Protein AF-A0AA88J6F3-F1 (afdb_monomer_lite)

Secondary structure (DSSP, 8-state):
---EEEEPPPS--TT-----GGGGTT-SS---S--EEEEEETTEEEEEEE--TT-SSEEEEHHHHHHTT--GGG-EE--PEEE-TTS-EEEEEEEE---EEE----

Foldseek 3Di:
DAAKEWEDDDDPDPDDDDDDPVVCPPPPDDPPDFDAAWKQKQNDTDGGDGDDPPDPTDMDGPVVCVVVVHDPVQFDADQDWDADPVRDIDGHRGYHYIDIDHPPDD

Sequence (106 aa):
MQPIVTILPNDPIEHSTTFHSSEATNLSRPHDDALVLTLNVSNYEVGRILVDNGSSADVLFLSTLREMELSESDIERSTTILSGFNGESTAAIGKIKLPMKKSDQL

pLDDT: mean 77.74, std 13.57, range [38.47, 94.31]

Organism: Ficus carica (NCBI:txid3494)

Radius of gyration: 15.52 Å; chains: 1; bounding box: 38×41×33 Å

Structure (mmCIF, N/CA/C/O backbone):
data_AF-A0AA88J6F3-F1
#
_entry.id   AF-A0AA88J6F3-F1
#
loop_
_atom_site.group_PDB
_atom_site.id
_atom_site.type_symbol
_atom_site.label_atom_id
_atom_site.label_alt_id
_atom_site.label_comp_id
_atom_site.label_asym_id
_atom_site.label_entity_id
_atom_site.label_seq_id
_atom_site.pdbx_PDB_ins_code
_atom_site.Cartn_x
_atom_site.Cartn_y
_atom_site.Cartn_z
_atom_site.occupancy
_atom_site.B_iso_or_equiv
_atom_site.auth_seq_id
_atom_site.auth_comp_id
_atom_site.auth_asym_id
_atom_site.auth_atom_id
_atom_site.pdbx_PDB_model_num
ATOM 1 N N . MET A 1 1 ? -7.670 10.338 -9.957 1.00 51.78 1 MET A N 1
ATOM 2 C CA . MET A 1 1 ? -7.280 9.135 -9.192 1.00 51.78 1 MET A CA 1
ATOM 3 C C . MET A 1 1 ? -8.335 8.845 -8.142 1.00 51.78 1 MET A C 1
ATOM 5 O O . MET A 1 1 ? -8.864 9.784 -7.56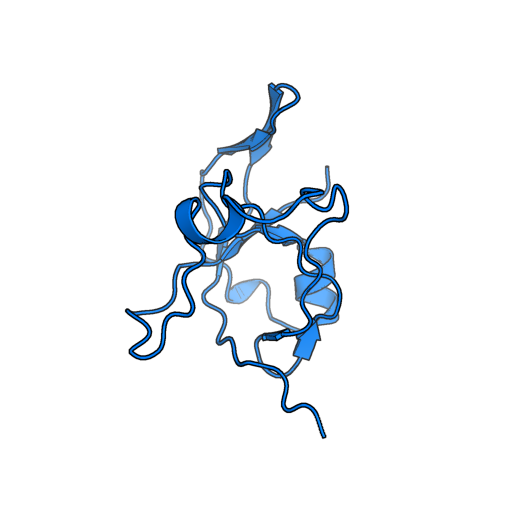1 1.00 51.78 1 MET A O 1
ATOM 9 N N . GLN A 1 2 ? -8.671 7.570 -7.955 1.00 57.41 2 GLN A N 1
ATOM 10 C CA . GLN A 1 2 ? -9.517 7.107 -6.851 1.00 57.41 2 GLN A CA 1
ATOM 11 C C . GLN A 1 2 ? -8.705 7.106 -5.546 1.00 57.41 2 GLN A C 1
ATOM 13 O O . GLN A 1 2 ? -7.477 7.061 -5.614 1.00 57.41 2 GLN A O 1
ATOM 18 N N . PRO A 1 3 ? -9.348 7.184 -4.373 1.00 61.84 3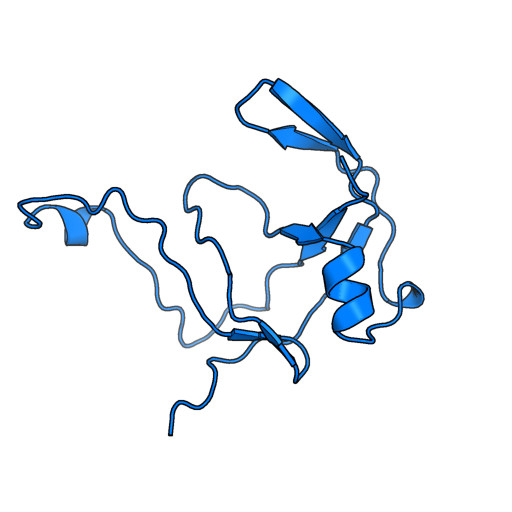 PRO A N 1
ATOM 19 C CA . PRO A 1 3 ? -8.621 7.298 -3.118 1.00 61.84 3 PRO A CA 1
ATOM 20 C C . PRO A 1 3 ? -7.922 5.962 -2.758 1.00 61.84 3 PRO A C 1
ATOM 22 O O . PRO A 1 3 ? -8.443 4.876 -3.030 1.00 61.84 3 PRO A O 1
ATOM 25 N N . ILE A 1 4 ? -6.701 6.057 -2.217 1.00 79.06 4 ILE A N 1
ATOM 26 C CA . ILE A 1 4 ? -5.727 4.954 -2.083 1.00 79.06 4 ILE A CA 1
ATOM 27 C C . ILE A 1 4 ? -5.499 4.579 -0.614 1.00 79.06 4 ILE A C 1
ATOM 29 O O . ILE A 1 4 ? -5.417 5.461 0.238 1.00 79.06 4 ILE A O 1
ATOM 33 N N . VAL A 1 5 ? -5.329 3.289 -0.320 1.00 77.88 5 VAL A N 1
ATOM 34 C CA . VAL A 1 5 ? -4.909 2.777 0.990 1.00 77.88 5 VAL A CA 1
ATOM 35 C C . VAL A 1 5 ? -3.501 2.190 0.881 1.00 77.88 5 VAL A C 1
ATOM 37 O O . VAL A 1 5 ? -3.173 1.520 -0.095 1.00 77.88 5 VAL A O 1
ATOM 40 N N . THR A 1 6 ? -2.662 2.448 1.880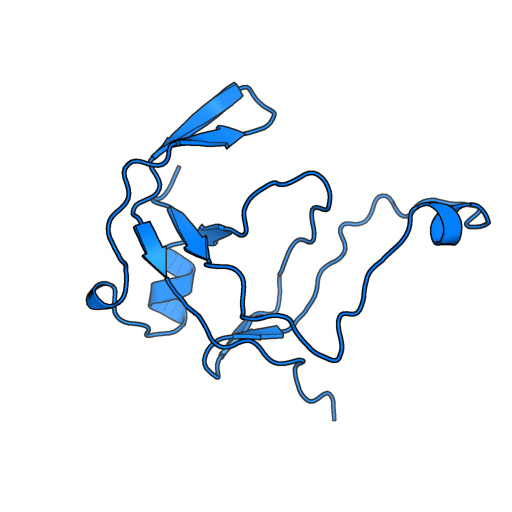 1.00 77.81 6 THR A N 1
ATOM 41 C CA . THR A 1 6 ? -1.332 1.827 1.991 1.00 77.81 6 THR A CA 1
ATOM 42 C C . THR A 1 6 ? -1.380 0.623 2.923 1.00 77.81 6 THR A C 1
ATOM 44 O O . THR A 1 6 ? -2.077 0.652 3.939 1.00 77.81 6 THR A O 1
ATOM 47 N N . ILE A 1 7 ? -0.658 -0.442 2.586 1.00 76.25 7 ILE A N 1
ATOM 48 C CA . ILE A 1 7 ? -0.576 -1.634 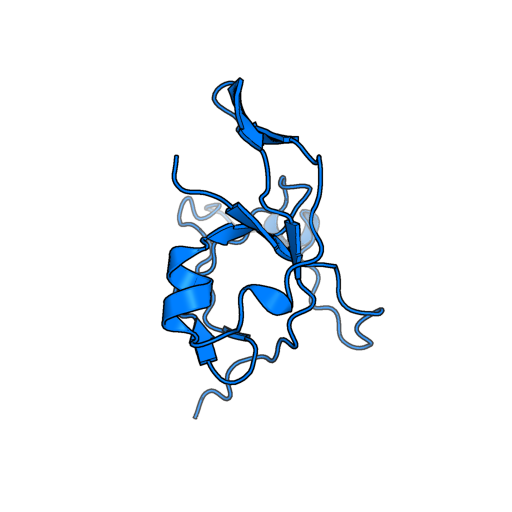3.435 1.00 76.25 7 ILE A CA 1
ATOM 49 C C . ILE A 1 7 ? 0.645 -1.490 4.346 1.00 76.25 7 ILE A C 1
ATOM 51 O O . ILE A 1 7 ? 1.722 -1.087 3.908 1.00 76.25 7 ILE A O 1
ATOM 55 N N . LEU A 1 8 ? 0.473 -1.765 5.638 1.00 69.38 8 LEU A N 1
ATOM 56 C CA . LEU A 1 8 ? 1.601 -1.807 6.567 1.00 69.38 8 LEU A CA 1
ATOM 57 C C . LEU A 1 8 ? 2.438 -3.072 6.330 1.00 69.38 8 LEU A C 1
ATOM 59 O O . LEU A 1 8 ? 1.850 -4.144 6.168 1.00 69.38 8 LEU A O 1
ATOM 63 N N . PRO A 1 9 ? 3.783 -2.984 6.372 1.00 58.62 9 PRO A N 1
ATOM 64 C CA . PRO A 1 9 ? 4.623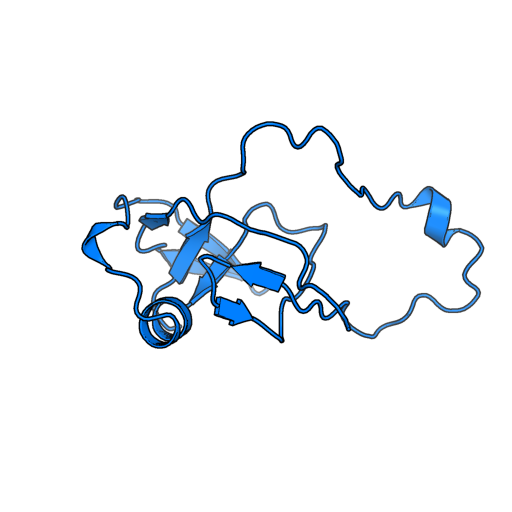 -4.169 6.283 1.00 58.62 9 PRO A CA 1
ATOM 65 C C . PRO A 1 9 ? 4.253 -5.148 7.401 1.00 58.62 9 PRO A C 1
ATOM 67 O O . PRO A 1 9 ? 4.045 -4.753 8.553 1.00 58.62 9 PRO A O 1
ATOM 70 N N . ASN A 1 10 ? 4.155 -6.430 7.052 1.00 54.78 10 ASN A N 1
ATOM 71 C CA . ASN A 1 10 ? 4.010 -7.485 8.047 1.00 54.78 10 ASN A CA 1
ATOM 72 C C . ASN A 1 10 ? 5.279 -7.569 8.913 1.00 54.78 10 ASN A C 1
ATOM 74 O O . ASN A 1 10 ? 6.373 -7.210 8.474 1.00 54.78 10 ASN A O 1
ATOM 78 N N . ASP A 1 11 ? 5.117 -8.055 10.147 1.00 51.41 11 ASP A N 1
ATOM 79 C CA . ASP A 1 11 ? 6.221 -8.441 11.035 1.00 51.41 11 ASP A CA 1
ATOM 80 C C . ASP A 1 11 ? 7.217 -9.358 10.281 1.00 51.41 11 ASP A C 1
ATOM 82 O O . ASP A 1 11 ? 6.792 -10.041 9.342 1.00 51.41 11 ASP A O 1
ATOM 86 N N . PRO A 1 12 ? 8.527 -9.374 10.621 1.00 50.09 12 PRO A N 1
ATOM 87 C CA . PRO A 1 12 ? 9.548 -10.057 9.825 1.00 50.09 12 PRO A CA 1
ATOM 88 C C . PRO A 1 12 ? 9.140 -11.500 9.519 1.00 50.09 12 PRO A C 1
ATOM 90 O O . PRO A 1 12 ? 8.995 -12.338 10.408 1.00 50.09 12 PRO A O 1
ATOM 93 N N . ILE A 1 13 ? 8.910 -11.767 8.234 1.00 54.47 13 ILE A N 1
ATOM 94 C CA . ILE A 1 13 ? 8.449 -13.061 7.749 1.00 54.47 13 ILE A CA 1
ATOM 95 C C . ILE A 1 13 ? 9.653 -14.006 7.790 1.00 54.47 13 ILE A C 1
ATOM 97 O O . ILE A 1 13 ? 10.581 -13.856 6.999 1.00 54.47 13 ILE A O 1
ATOM 101 N N . GLU A 1 14 ? 9.622 -15.010 8.672 1.00 49.69 14 GLU A N 1
ATOM 102 C CA . GLU A 1 14 ? 10.657 -16.060 8.823 1.00 49.69 14 GLU A CA 1
ATOM 103 C C . GLU A 1 14 ? 10.945 -16.844 7.517 1.00 49.69 14 GLU A C 1
ATOM 105 O O . GLU A 1 14 ? 11.900 -17.608 7.440 1.00 49.69 14 GLU A O 1
ATOM 110 N N . HIS A 1 15 ? 10.140 -16.640 6.469 1.00 54.06 15 HIS A N 1
ATOM 111 C CA . HIS A 1 15 ? 10.285 -17.226 5.134 1.00 54.06 15 HIS A CA 1
ATOM 112 C C . HIS A 1 15 ? 10.080 -16.168 4.031 1.00 54.06 15 HIS A C 1
ATOM 114 O O . HIS A 1 15 ? 9.214 -16.304 3.163 1.00 54.06 15 HIS A O 1
ATOM 120 N N . SER A 1 16 ? 10.853 -15.079 4.079 1.00 51.75 16 SER A N 1
ATOM 121 C CA . SER A 1 16 ? 10.884 -14.071 3.011 1.00 51.75 16 SER A CA 1
ATOM 122 C C . SER A 1 16 ? 11.450 -14.670 1.721 1.00 51.75 16 SER A C 1
ATOM 124 O O . SER A 1 16 ? 12.585 -15.140 1.688 1.00 51.75 16 SER A O 1
ATOM 126 N N . THR A 1 17 ? 10.664 -14.653 0.642 1.00 57.06 17 THR A N 1
ATOM 127 C CA . THR A 1 17 ? 11.175 -14.898 -0.715 1.00 57.06 17 THR A CA 1
ATOM 128 C C . THR A 1 17 ? 11.629 -13.555 -1.277 1.00 57.06 17 THR A C 1
ATOM 130 O O . THR A 1 17 ? 10.793 -12.721 -1.614 1.00 57.06 17 THR A O 1
ATOM 133 N N . THR A 1 18 ? 12.941 -13.334 -1.331 1.00 63.81 18 THR A N 1
ATOM 134 C CA . THR A 1 18 ? 13.545 -12.091 -1.827 1.00 63.81 18 THR A CA 1
ATOM 135 C C . THR A 1 18 ? 14.158 -12.343 -3.199 1.00 63.81 18 THR A C 1
ATOM 137 O O . THR A 1 18 ? 14.868 -13.328 -3.369 1.00 63.81 18 THR A O 1
ATOM 140 N N . PHE A 1 19 ? 13.901 -11.458 -4.162 1.00 66.25 19 PHE A N 1
ATOM 141 C CA . PHE A 1 19 ? 14.500 -11.521 -5.496 1.00 66.25 19 PHE A CA 1
ATOM 142 C C . PHE A 1 19 ? 15.717 -10.597 -5.559 1.00 66.25 19 PHE A C 1
ATOM 144 O O . PHE A 1 19 ? 15.605 -9.403 -5.272 1.00 66.25 19 PHE A O 1
ATOM 151 N N . HIS A 1 20 ? 16.876 -11.125 -5.946 1.00 69.44 20 HIS A N 1
ATOM 152 C CA . HIS A 1 20 ? 18.102 -10.343 -6.089 1.00 69.44 20 HIS A CA 1
ATOM 153 C C . HIS A 1 20 ? 18.409 -10.047 -7.557 1.00 69.44 20 HIS A C 1
ATOM 155 O O . HIS A 1 20 ? 18.285 -10.903 -8.430 1.00 69.44 20 HIS A O 1
ATOM 161 N N . SER A 1 21 ? 18.914 -8.843 -7.843 1.00 67.69 21 SER A N 1
ATOM 162 C CA . SER A 1 21 ? 19.342 -8.469 -9.201 1.00 67.69 21 SER A CA 1
ATOM 163 C C . SER A 1 21 ? 20.430 -9.395 -9.758 1.00 67.69 21 SER A C 1
ATOM 165 O O . SER A 1 21 ? 20.489 -9.623 -10.965 1.00 67.69 21 SER A O 1
ATOM 167 N N . SER A 1 22 ? 21.254 -9.988 -8.887 1.00 71.69 22 SER A N 1
ATOM 168 C CA . SER A 1 22 ? 22.257 -10.991 -9.254 1.00 71.69 22 SER A CA 1
ATOM 169 C C . SER A 1 22 ? 21.651 -12.251 -9.880 1.00 71.69 22 SER A C 1
ATOM 171 O O . SER A 1 22 ? 22.300 -12.872 -10.716 1.00 71.69 22 SER A O 1
ATOM 173 N N . GLU A 1 23 ? 20.415 -12.616 -9.533 1.00 69.31 23 GLU A N 1
ATOM 174 C CA . GLU A 1 23 ? 19.723 -13.797 -10.071 1.00 69.31 23 GLU A CA 1
ATOM 175 C C . GLU A 1 23 ? 19.221 -13.571 -11.506 1.00 69.31 23 GLU A C 1
ATOM 177 O O . GLU A 1 23 ? 19.048 -14.524 -12.262 1.00 69.31 23 GLU A O 1
ATOM 182 N N . ALA A 1 24 ? 19.068 -12.309 -11.925 1.00 66.25 24 ALA A N 1
ATOM 183 C CA . ALA A 1 24 ? 18.651 -11.940 -13.277 1.00 66.25 24 ALA A CA 1
ATOM 184 C C . ALA A 1 24 ? 19.814 -11.851 -14.285 1.00 66.25 24 ALA A C 1
ATOM 186 O O . ALA A 1 24 ? 19.582 -11.729 -15.486 1.00 66.25 24 ALA A O 1
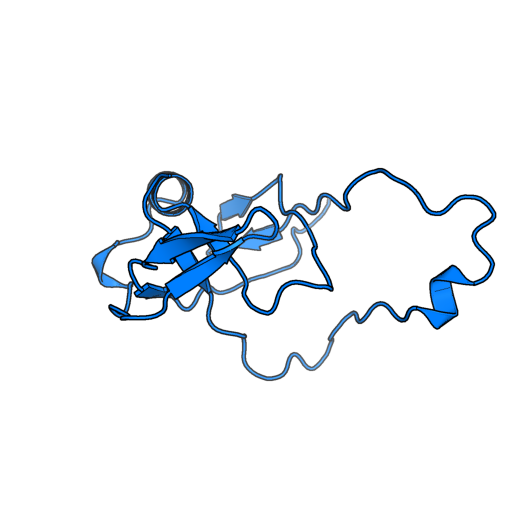ATOM 187 N N . THR A 1 25 ? 21.069 -11.935 -13.826 1.00 64.56 25 THR A N 1
ATOM 188 C CA . THR A 1 25 ? 22.273 -11.687 -14.649 1.00 64.56 25 THR A CA 1
ATOM 189 C C . THR A 1 25 ? 22.462 -12.654 -15.823 1.00 64.56 25 THR A C 1
ATOM 191 O O . THR A 1 25 ? 23.128 -12.299 -16.792 1.00 64.56 25 THR A O 1
ATOM 194 N N . ASN A 1 26 ? 21.854 -13.845 -15.771 1.00 63.28 26 ASN A N 1
ATOM 195 C CA . ASN A 1 26 ? 21.938 -14.865 -16.824 1.00 63.28 26 ASN A CA 1
ATOM 196 C C . ASN A 1 26 ? 20.650 -15.002 -17.661 1.00 63.28 26 ASN A C 1
ATOM 198 O O . ASN A 1 26 ? 20.562 -15.889 -18.514 1.00 63.28 26 ASN A O 1
ATOM 202 N N . LEU A 1 27 ? 19.638 -14.155 -17.439 1.00 65.88 27 LEU A N 1
ATOM 203 C CA . LEU A 1 27 ? 18.406 -14.171 -18.228 1.00 65.88 27 LEU A CA 1
ATOM 204 C C . LEU A 1 27 ? 18.626 -13.395 -19.535 1.00 65.88 27 LEU A C 1
ATOM 206 O O . LEU A 1 27 ? 18.663 -12.170 -19.558 1.00 65.88 27 LEU A O 1
ATOM 210 N N . SER A 1 28 ? 18.754 -14.125 -20.650 1.00 62.09 28 SER A N 1
ATOM 211 C CA . SER A 1 28 ? 18.985 -13.585 -22.007 1.00 62.09 28 SER A CA 1
ATOM 212 C C . SER A 1 28 ? 17.872 -12.652 -22.521 1.00 62.09 28 SER A C 1
ATOM 214 O O . SER A 1 28 ? 18.033 -12.031 -23.574 1.00 62.09 28 SER A O 1
ATOM 216 N N . ARG A 1 29 ? 16.744 -12.576 -21.813 1.00 62.72 29 ARG A N 1
ATOM 217 C CA . ARG A 1 29 ? 15.660 -11.615 -22.013 1.00 62.72 29 ARG A CA 1
ATOM 218 C C . ARG A 1 29 ? 15.127 -11.247 -20.628 1.00 62.72 29 ARG A C 1
ATOM 220 O O . ARG A 1 29 ? 14.509 -12.115 -20.012 1.00 62.72 29 ARG A O 1
ATOM 227 N N . PRO A 1 30 ? 15.362 -10.034 -20.105 1.00 62.91 30 PRO A N 1
ATOM 228 C CA . PRO A 1 30 ? 14.565 -9.576 -18.980 1.00 62.91 30 PRO A CA 1
ATOM 229 C C . PRO A 1 30 ? 13.129 -9.517 -19.504 1.00 62.91 30 PRO A C 1
ATOM 231 O O . PRO A 1 30 ? 12.873 -8.932 -20.553 1.00 62.91 30 PRO A O 1
ATOM 234 N N . HIS A 1 31 ? 12.219 -10.251 -18.883 1.00 58.12 31 HIS A N 1
ATOM 235 C CA . HIS A 1 31 ? 10.819 -10.193 -19.272 1.00 58.12 31 HIS A CA 1
ATOM 236 C C . HIS A 1 31 ? 10.337 -8.744 -19.072 1.00 58.12 31 HIS A C 1
ATOM 238 O O . HIS A 1 31 ? 10.451 -8.225 -17.966 1.00 58.12 31 HIS A O 1
ATOM 244 N N . ASP A 1 32 ? 9.832 -8.095 -20.127 1.00 57.09 32 ASP A N 1
ATOM 245 C CA . ASP A 1 32 ? 9.141 -6.792 -20.027 1.00 57.09 32 ASP A CA 1
ATOM 246 C C . ASP A 1 32 ? 7.722 -6.952 -19.443 1.00 57.09 32 ASP A C 1
ATOM 248 O O . ASP A 1 32 ? 7.005 -5.977 -19.215 1.00 57.09 32 ASP A O 1
ATOM 252 N N . ASP A 1 33 ? 7.303 -8.197 -19.208 1.00 65.44 33 ASP A N 1
ATOM 253 C CA . ASP A 1 33 ? 6.021 -8.526 -18.611 1.00 65.44 33 ASP A CA 1
ATOM 254 C C . ASP A 1 33 ? 6.073 -8.293 -17.096 1.00 65.44 33 ASP A C 1
ATOM 256 O O . ASP A 1 33 ? 6.936 -8.819 -16.388 1.00 65.44 33 ASP A O 1
ATOM 260 N N . ALA A 1 34 ? 5.115 -7.519 -16.586 1.00 67.44 34 ALA A N 1
ATOM 261 C CA . ALA A 1 34 ? 4.930 -7.326 -15.156 1.00 67.44 34 ALA A CA 1
ATOM 262 C C . ALA A 1 34 ? 4.732 -8.674 -14.443 1.00 67.44 34 ALA A C 1
ATOM 264 O O . ALA A 1 34 ? 3.930 -9.505 -14.875 1.00 67.44 34 ALA A O 1
ATOM 265 N N . LEU A 1 35 ? 5.409 -8.869 -13.308 1.00 73.44 35 LEU A N 1
ATOM 266 C CA . LEU A 1 35 ? 5.130 -10.006 -12.440 1.00 73.44 35 LEU A CA 1
ATOM 267 C C . LEU A 1 35 ? 3.744 -9.805 -11.817 1.00 73.44 35 LEU A C 1
ATOM 269 O O . LEU A 1 35 ? 3.557 -8.917 -10.984 1.00 73.44 35 LEU A O 1
ATOM 273 N N . VAL A 1 36 ? 2.784 -10.626 -12.245 1.00 68.62 36 VAL A N 1
ATOM 274 C CA . VAL A 1 36 ? 1.421 -10.651 -11.710 1.00 68.62 36 VAL A CA 1
ATOM 275 C C . VAL A 1 36 ? 1.284 -11.851 -10.784 1.00 68.62 36 VAL A C 1
ATOM 277 O O . VAL A 1 36 ? 1.344 -12.996 -11.232 1.00 68.62 36 VAL A O 1
ATOM 280 N N . LEU A 1 37 ? 1.108 -11.595 -9.488 1.00 80.44 37 LEU A N 1
ATOM 281 C CA . LEU A 1 37 ? 0.886 -12.639 -8.486 1.00 80.44 37 LEU A CA 1
ATOM 282 C C . LEU A 1 37 ? -0.588 -12.715 -8.085 1.00 80.44 37 LEU A C 1
ATOM 284 O O . LEU A 1 37 ? -1.293 -11.705 -8.060 1.00 80.44 37 LEU A O 1
ATOM 288 N N . THR A 1 38 ? -1.017 -13.926 -7.726 1.00 80.81 38 THR A N 1
ATOM 289 C CA . THR A 1 38 ? -2.260 -14.172 -6.988 1.00 80.81 38 THR A CA 1
ATOM 290 C C . THR A 1 38 ? -1.903 -14.428 -5.526 1.00 80.81 38 THR A C 1
ATOM 292 O O . THR A 1 38 ? -1.097 -15.316 -5.244 1.00 80.81 38 THR A O 1
ATOM 295 N N . LEU A 1 39 ? -2.465 -13.648 -4.602 1.00 82.94 39 LEU A N 1
ATOM 296 C CA . LEU A 1 39 ? -2.278 -13.843 -3.160 1.00 82.94 39 LEU A CA 1
ATOM 297 C C . LEU A 1 39 ? -3.621 -13.904 -2.446 1.00 82.94 39 LEU A C 1
ATOM 299 O O . LEU A 1 39 ? -4.584 -13.256 -2.854 1.00 82.94 39 LEU A O 1
ATOM 303 N N . ASN A 1 40 ? -3.650 -14.628 -1.332 1.00 83.81 40 ASN A N 1
ATOM 304 C CA . ASN A 1 40 ? -4.761 -14.571 -0.405 1.00 83.81 40 ASN A CA 1
ATOM 305 C C . ASN A 1 40 ? -4.516 -13.422 0.585 1.00 83.81 40 ASN A C 1
ATOM 307 O O . ASN A 1 40 ? -3.598 -13.481 1.407 1.00 83.81 40 ASN A O 1
ATOM 311 N N . VAL A 1 41 ? -5.317 -12.365 0.487 1.00 84.69 41 VAL A N 1
ATOM 312 C CA . VAL A 1 41 ? -5.258 -11.182 1.347 1.00 84.69 41 VAL A CA 1
ATOM 313 C C . VAL A 1 41 ? -6.539 -11.135 2.170 1.00 84.69 41 VAL A C 1
ATOM 315 O O . VAL A 1 41 ? -7.630 -11.015 1.626 1.00 84.69 41 VAL A O 1
ATOM 318 N N . SER A 1 42 ? -6.435 -11.247 3.493 1.00 84.31 42 SER A N 1
ATOM 319 C CA . SER A 1 42 ? -7.597 -11.267 4.395 1.00 84.31 42 SER A CA 1
ATOM 320 C C . SER A 1 42 ? -8.677 -12.299 4.030 1.00 84.31 42 SER A C 1
ATOM 322 O O . SER A 1 42 ? -9.865 -12.044 4.194 1.00 84.31 42 SER A O 1
ATOM 324 N N . ASN A 1 43 ? -8.260 -13.484 3.570 1.00 84.94 43 ASN A N 1
ATOM 325 C CA . ASN A 1 43 ? -9.115 -14.575 3.078 1.00 84.94 43 ASN A CA 1
ATOM 326 C C . ASN A 1 43 ? -9.723 -14.359 1.680 1.00 84.94 43 ASN A C 1
ATOM 328 O O . ASN A 1 43 ? -10.467 -15.223 1.222 1.00 84.94 43 ASN A O 1
ATOM 332 N N . TYR A 1 44 ? -9.356 -13.286 0.974 1.00 88.00 44 TYR A N 1
ATOM 333 C CA . TYR A 1 44 ? -9.774 -13.022 -0.404 1.00 88.00 44 TYR A CA 1
ATOM 334 C C . TYR A 1 44 ? -8.651 -13.312 -1.388 1.00 88.00 44 TYR A C 1
ATOM 336 O O . TYR A 1 44 ? -7.509 -12.907 -1.179 1.00 88.00 44 TYR A O 1
ATOM 344 N N . GLU A 1 45 ? -8.979 -13.980 -2.488 1.00 87.38 45 GLU A N 1
ATOM 345 C CA . GLU A 1 45 ? -8.038 -14.181 -3.582 1.00 87.38 45 GLU A CA 1
ATOM 346 C C . GLU A 1 45 ? -7.928 -12.908 -4.432 1.00 87.38 45 GLU A C 1
ATOM 348 O O . GLU A 1 45 ? -8.877 -12.489 -5.093 1.00 87.38 45 GLU A O 1
ATOM 353 N N . VAL A 1 46 ? -6.749 -12.292 -4.423 1.00 84.19 46 VAL A N 1
ATOM 354 C CA . VAL A 1 46 ? -6.434 -11.105 -5.219 1.00 84.19 46 VAL A CA 1
ATOM 355 C C . VAL A 1 46 ? -5.528 -11.533 -6.365 1.00 84.19 46 VAL A C 1
ATOM 357 O O . VAL A 1 46 ? -4.339 -11.764 -6.165 1.00 84.19 46 VAL A O 1
ATOM 360 N N . GLY A 1 47 ? -6.095 -11.659 -7.567 1.00 78.44 47 GLY A N 1
ATOM 361 C CA . GLY A 1 47 ? -5.422 -12.280 -8.716 1.00 78.44 47 GLY A CA 1
ATOM 362 C C . GLY A 1 47 ? -4.496 -11.385 -9.545 1.00 78.44 47 GLY A C 1
ATOM 363 O O . GLY A 1 47 ? -3.812 -11.884 -10.436 1.00 78.44 47 GLY A O 1
ATOM 364 N N . ARG A 1 48 ? -4.484 -10.064 -9.319 1.00 80.56 48 ARG A N 1
ATOM 365 C CA . ARG A 1 48 ? -3.665 -9.122 -10.103 1.00 80.56 48 ARG A CA 1
ATOM 366 C C . ARG A 1 48 ? -2.862 -8.186 -9.212 1.00 80.56 48 ARG A C 1
ATOM 368 O O . ARG A 1 48 ? -3.232 -7.029 -9.036 1.00 80.56 48 ARG A O 1
ATOM 375 N N . ILE A 1 49 ? -1.763 -8.696 -8.667 1.00 83.00 49 ILE A N 1
ATOM 376 C CA . ILE A 1 49 ? -0.821 -7.911 -7.863 1.00 83.00 49 ILE A CA 1
ATOM 377 C C . ILE A 1 49 ? 0.401 -7.584 -8.710 1.00 83.00 49 ILE A C 1
ATOM 379 O O . ILE A 1 49 ? 1.088 -8.497 -9.160 1.00 83.00 49 ILE A O 1
ATOM 383 N N . LEU A 1 50 ? 0.654 -6.291 -8.917 1.00 85.25 50 LEU A N 1
ATOM 384 C CA . LEU A 1 50 ? 1.860 -5.792 -9.570 1.00 85.25 50 LEU A CA 1
ATOM 385 C C . LEU A 1 50 ? 3.003 -5.754 -8.554 1.00 85.25 50 LEU A C 1
ATOM 387 O O . LEU A 1 50 ? 2.895 -5.070 -7.539 1.00 85.25 50 LEU A O 1
ATOM 391 N N . VAL A 1 51 ? 4.096 -6.458 -8.841 1.00 82.44 51 VAL A N 1
ATOM 392 C CA . VAL A 1 51 ? 5.315 -6.386 -8.027 1.00 82.44 51 VAL A CA 1
ATOM 393 C C . VAL A 1 51 ? 6.243 -5.319 -8.597 1.00 82.44 51 VAL A C 1
ATOM 395 O O . VAL A 1 51 ? 6.796 -5.489 -9.683 1.00 82.44 51 VAL A O 1
ATOM 398 N N . ASP A 1 52 ? 6.419 -4.229 -7.854 1.00 82.00 52 ASP A N 1
ATOM 399 C CA . ASP A 1 52 ? 7.339 -3.142 -8.187 1.00 82.00 52 ASP A CA 1
ATOM 400 C C . ASP A 1 52 ? 8.424 -3.016 -7.108 1.00 82.00 52 ASP A C 1
ATOM 402 O O . ASP A 1 52 ? 8.211 -2.425 -6.051 1.00 82.00 52 ASP A O 1
ATOM 406 N N . ASN A 1 53 ? 9.615 -3.552 -7.395 1.00 77.25 53 ASN A N 1
ATOM 407 C CA . ASN A 1 53 ? 10.773 -3.485 -6.494 1.00 77.25 53 ASN A CA 1
ATOM 408 C C . ASN A 1 53 ? 11.368 -2.068 -6.365 1.00 77.25 53 ASN A C 1
ATOM 410 O O . ASN A 1 53 ? 12.262 -1.856 -5.545 1.00 77.25 53 ASN A O 1
ATOM 414 N N . GLY A 1 54 ? 10.931 -1.115 -7.194 1.00 80.56 54 GLY A N 1
ATOM 415 C CA . GLY A 1 54 ? 11.288 0.299 -7.096 1.00 80.56 54 GLY A CA 1
ATOM 416 C C . GLY A 1 54 ? 10.310 1.118 -6.249 1.00 80.56 54 GLY A C 1
ATOM 417 O O . GLY A 1 54 ? 10.619 2.266 -5.920 1.00 80.56 54 GLY A O 1
ATOM 418 N N . SER A 1 55 ? 9.157 0.551 -5.878 1.00 83.94 55 SER A N 1
ATOM 419 C CA . SER A 1 55 ? 8.176 1.217 -5.024 1.00 83.94 55 SER A CA 1
ATOM 420 C C . SER A 1 55 ? 8.585 1.154 -3.551 1.00 83.94 55 SER A C 1
ATOM 422 O O . SER A 1 55 ? 9.077 0.143 -3.056 1.00 83.94 55 SER A O 1
ATOM 424 N N . SER A 1 56 ? 8.346 2.244 -2.820 1.00 83.94 56 SER A N 1
ATOM 425 C CA . SER A 1 56 ? 8.553 2.325 -1.368 1.00 83.94 56 SER A CA 1
ATOM 426 C C . SER A 1 56 ? 7.299 2.000 -0.551 1.00 83.94 56 SER A C 1
ATOM 428 O O . SER A 1 56 ? 7.350 2.022 0.681 1.00 83.94 56 SER A O 1
ATOM 430 N N . ALA A 1 57 ? 6.171 1.737 -1.215 1.00 84.19 57 ALA A N 1
ATOM 431 C CA . ALA A 1 57 ? 4.893 1.472 -0.573 1.00 84.19 57 ALA A CA 1
ATOM 432 C C . ALA A 1 57 ? 4.080 0.416 -1.330 1.00 84.19 57 ALA A C 1
ATOM 434 O O . ALA A 1 57 ? 3.994 0.444 -2.560 1.00 84.19 57 ALA A O 1
ATOM 435 N N . ASP A 1 58 ? 3.407 -0.439 -0.564 1.00 87.81 58 ASP A N 1
ATOM 436 C CA . ASP A 1 58 ? 2.359 -1.327 -1.055 1.00 87.81 58 ASP A CA 1
ATOM 437 C C . ASP A 1 58 ? 1.022 -0.581 -1.085 1.00 87.81 58 ASP A C 1
ATOM 439 O O . ASP A 1 58 ? 0.611 0.050 -0.102 1.00 87.81 58 ASP A O 1
ATOM 443 N N . VAL A 1 59 ? 0.337 -0.648 -2.224 1.00 89.06 59 VAL A N 1
ATOM 444 C CA . VAL A 1 59 ? -0.856 0.150 -2.517 1.00 89.06 59 VAL A CA 1
ATOM 445 C C . VAL A 1 59 ? -2.049 -0.752 -2.816 1.00 89.06 59 VAL A C 1
ATOM 447 O O . VAL A 1 59 ? -1.988 -1.615 -3.687 1.00 89.06 59 VAL A O 1
ATOM 450 N N . LEU A 1 60 ? -3.162 -0.493 -2.130 1.00 90.12 60 LEU A N 1
ATOM 451 C CA . LEU A 1 60 ? -4.464 -1.099 -2.385 1.00 90.12 60 LEU A CA 1
ATOM 452 C C . LEU A 1 60 ? -5.480 -0.008 -2.732 1.00 90.12 60 LEU A C 1
ATOM 454 O O . LEU A 1 60 ? -5.589 1.010 -2.042 1.00 90.12 60 LEU A O 1
ATOM 458 N N . PHE A 1 61 ? -6.259 -0.211 -3.792 1.00 89.62 61 PHE A N 1
ATOM 459 C CA . PHE A 1 61 ? -7.347 0.709 -4.109 1.00 89.62 61 PHE A CA 1
ATOM 460 C C . PHE A 1 61 ? -8.500 0.548 -3.121 1.00 89.62 61 PHE A C 1
ATOM 462 O O . PHE A 1 61 ? -8.859 -0.568 -2.746 1.00 89.62 61 PHE A O 1
ATOM 469 N N . LEU A 1 62 ? -9.140 1.663 -2.755 1.00 89.81 62 LEU A N 1
ATOM 470 C CA . LEU A 1 62 ? -10.319 1.618 -1.889 1.00 89.81 62 LEU A CA 1
ATOM 471 C C . LEU A 1 62 ? -11.447 0.765 -2.491 1.00 89.81 62 LEU A C 1
ATOM 473 O O . LEU A 1 62 ? -12.161 0.087 -1.760 1.00 89.81 62 LEU A O 1
ATOM 477 N N . SER A 1 63 ? -11.602 0.769 -3.819 1.00 89.75 63 SER A N 1
ATOM 478 C CA . SER A 1 63 ? -12.566 -0.096 -4.508 1.00 89.75 63 SER A CA 1
ATOM 479 C C . SER A 1 63 ? -12.278 -1.577 -4.264 1.00 89.75 63 SER A C 1
ATOM 481 O O . SER A 1 63 ? -13.197 -2.318 -3.947 1.00 89.75 63 SER A O 1
ATOM 483 N N . THR A 1 64 ? -11.010 -1.990 -4.326 1.00 89.00 64 THR A N 1
ATOM 484 C CA . THR A 1 64 ? -10.600 -3.372 -4.050 1.00 89.00 64 THR A CA 1
ATOM 485 C C . THR A 1 64 ? -10.840 -3.736 -2.588 1.00 89.00 64 THR A C 1
ATOM 487 O O . THR A 1 64 ? -11.359 -4.807 -2.310 1.00 89.00 64 THR A O 1
ATOM 490 N N . LEU A 1 65 ? -10.561 -2.826 -1.648 1.00 90.25 65 LEU A N 1
ATOM 491 C CA . LEU A 1 65 ? -10.872 -3.033 -0.229 1.00 90.25 65 LEU A CA 1
ATOM 492 C C . LEU A 1 65 ? -12.376 -3.279 0.001 1.00 90.25 65 LEU A C 1
ATOM 494 O O . LEU A 1 65 ? -12.743 -4.156 0.779 1.00 90.25 65 LEU A O 1
ATOM 498 N N . ARG A 1 66 ? -13.238 -2.545 -0.716 1.00 90.31 66 ARG A N 1
ATOM 499 C CA . ARG A 1 66 ? -14.699 -2.729 -0.684 1.00 90.31 66 ARG A CA 1
ATOM 500 C C . ARG A 1 66 ? -15.147 -4.039 -1.330 1.00 90.31 66 ARG A C 1
ATOM 502 O O . ARG A 1 66 ? -16.054 -4.673 -0.808 1.00 90.31 66 ARG A O 1
ATOM 509 N N . GLU A 1 67 ? -14.530 -4.444 -2.439 1.00 90.69 67 GLU A N 1
ATOM 510 C CA . GLU A 1 67 ? -14.789 -5.741 -3.092 1.00 90.69 67 GLU A CA 1
ATOM 511 C C . GLU A 1 67 ? -14.366 -6.926 -2.216 1.00 90.69 67 GLU A C 1
ATOM 513 O O . GLU A 1 67 ? -14.991 -7.979 -2.264 1.00 90.69 67 GLU A O 1
ATOM 518 N N . MET A 1 68 ? -13.345 -6.735 -1.380 1.00 90.19 68 MET A N 1
ATOM 519 C CA . MET A 1 68 ? -12.933 -7.681 -0.341 1.00 90.19 68 MET A CA 1
ATOM 520 C C . MET A 1 68 ? -13.804 -7.595 0.927 1.00 90.19 68 MET A C 1
ATOM 522 O O . MET A 1 68 ? -13.454 -8.174 1.948 1.00 90.19 68 MET A O 1
ATOM 526 N N . GLU A 1 69 ? -14.894 -6.823 0.913 1.00 91.31 69 GLU A N 1
ATOM 527 C CA . GLU A 1 69 ? -15.820 -6.644 2.043 1.00 91.31 69 GLU A CA 1
ATOM 528 C C . GLU A 1 69 ? -15.132 -6.257 3.370 1.00 91.31 69 GLU A C 1
ATOM 530 O O . GLU A 1 69 ? -15.627 -6.549 4.462 1.00 91.31 69 GLU A O 1
ATOM 535 N N . LEU A 1 70 ? -13.975 -5.593 3.295 1.00 90.00 70 LEU A N 1
ATOM 536 C CA . LEU A 1 70 ? -13.247 -5.124 4.468 1.00 90.00 70 LEU A CA 1
ATOM 537 C C . LEU A 1 70 ? -13.775 -3.759 4.899 1.00 90.00 70 LEU A C 1
ATOM 539 O O . LEU A 1 70 ? -14.158 -2.921 4.078 1.00 90.00 70 LEU A O 1
ATOM 543 N N . SER A 1 71 ? -13.788 -3.521 6.208 1.00 90.12 71 SER A N 1
ATOM 544 C CA . SER A 1 71 ? -14.344 -2.287 6.744 1.00 90.12 71 SER A CA 1
ATOM 545 C C . SER A 1 71 ? -13.377 -1.120 6.566 1.00 90.12 71 SER A C 1
ATOM 547 O O . SER A 1 71 ? -12.223 -1.168 6.989 1.00 90.12 71 SER A O 1
ATOM 549 N N . GLU A 1 72 ? -13.875 0.000 6.038 1.00 90.56 72 GLU A N 1
ATOM 550 C CA . GLU A 1 72 ? -13.121 1.260 6.022 1.00 90.56 72 GLU A CA 1
ATOM 551 C C . GLU A 1 72 ? -12.802 1.770 7.441 1.00 90.56 72 GLU A C 1
ATOM 553 O O . GLU A 1 72 ? -11.913 2.602 7.605 1.00 90.56 72 GLU A O 1
ATOM 558 N N . SER A 1 73 ? -13.490 1.270 8.478 1.00 92.12 73 SER A N 1
ATOM 559 C CA . SER A 1 73 ? -13.169 1.587 9.878 1.00 92.12 73 SER A CA 1
ATOM 560 C C . SER A 1 73 ? -11.801 1.078 10.321 1.00 92.12 73 SER A C 1
ATOM 562 O O . SER A 1 73 ? -11.247 1.619 11.274 1.00 92.12 73 SER A O 1
ATOM 564 N N . ASP A 1 74 ? -11.270 0.060 9.643 1.00 90.31 74 ASP A N 1
ATOM 565 C CA . ASP A 1 74 ? -9.978 -0.551 9.967 1.00 90.31 74 ASP A CA 1
ATOM 566 C C . ASP A 1 74 ? -8.809 0.232 9.343 1.00 90.31 74 ASP A C 1
ATOM 568 O O . ASP A 1 74 ? -7.639 -0.099 9.547 1.00 90.31 74 ASP A O 1
ATOM 572 N N . ILE A 1 75 ? -9.121 1.290 8.584 1.00 93.19 75 ILE A N 1
ATOM 573 C CA . ILE A 1 75 ? -8.144 2.205 8.004 1.00 93.19 75 ILE A CA 1
ATOM 574 C C . ILE A 1 75 ? -7.732 3.240 9.054 1.00 93.19 75 ILE A C 1
ATOM 576 O O . ILE A 1 75 ? -8.503 4.117 9.453 1.00 93.19 75 ILE A O 1
ATOM 580 N N . GLU A 1 76 ? -6.459 3.212 9.429 1.00 94.31 76 GLU A N 1
ATOM 581 C CA . GLU A 1 76 ? -5.832 4.274 10.203 1.00 94.31 76 GLU A CA 1
ATOM 582 C C . GLU A 1 76 ? -5.550 5.467 9.285 1.00 94.31 76 GLU A C 1
ATOM 584 O O . GLU A 1 76 ? -4.730 5.385 8.366 1.00 94.31 76 GLU A O 1
ATOM 589 N N . ARG A 1 77 ? -6.241 6.593 9.505 1.00 92.88 77 ARG A N 1
ATOM 590 C CA . ARG A 1 77 ? -6.078 7.783 8.657 1.00 92.88 77 ARG A CA 1
ATOM 591 C C . ARG A 1 77 ? -4.631 8.259 8.623 1.00 92.88 77 ARG A C 1
ATOM 593 O O . ARG A 1 77 ? -3.954 8.322 9.644 1.00 92.88 77 ARG A O 1
ATOM 600 N N . SER A 1 78 ? -4.191 8.670 7.440 1.00 88.00 78 SER A N 1
ATOM 601 C CA . SER A 1 78 ? -2.832 9.151 7.218 1.00 88.00 78 SER A CA 1
ATOM 602 C C . SER A 1 78 ? -2.827 10.457 6.433 1.00 88.00 78 SER A C 1
ATOM 604 O O . SER A 1 78 ? -3.748 10.750 5.679 1.00 88.00 78 SER A O 1
ATOM 606 N N . THR A 1 79 ? -1.768 11.242 6.608 1.00 87.69 79 THR A N 1
ATOM 607 C CA . THR A 1 79 ? -1.463 12.428 5.796 1.00 87.69 79 THR A CA 1
ATOM 608 C C . THR A 1 79 ? -0.389 12.143 4.741 1.00 87.69 79 THR A C 1
ATOM 610 O O . THR A 1 79 ? 0.134 13.070 4.124 1.00 87.69 79 THR A O 1
ATOM 613 N N . THR A 1 80 ? -0.030 10.869 4.535 1.00 89.25 80 THR A N 1
ATOM 614 C CA . THR A 1 80 ? 0.968 10.455 3.544 1.00 89.25 80 THR A CA 1
ATOM 615 C C . THR A 1 80 ? 0.538 10.840 2.129 1.00 89.25 80 THR A C 1
ATOM 617 O O . THR A 1 80 ? -0.576 10.548 1.694 1.00 89.25 80 THR A O 1
ATOM 620 N N . ILE A 1 81 ? 1.464 11.455 1.395 1.00 89.56 81 ILE A N 1
ATOM 621 C CA . ILE A 1 81 ? 1.329 11.743 -0.030 1.00 89.56 81 ILE A CA 1
ATOM 622 C C . ILE A 1 81 ? 2.127 10.699 -0.807 1.00 89.56 81 ILE A C 1
ATOM 624 O O . ILE A 1 81 ? 3.314 10.503 -0.548 1.00 89.56 81 ILE A O 1
ATOM 628 N N . LEU A 1 82 ? 1.468 10.035 -1.750 1.00 89.00 82 LEU A N 1
ATOM 629 C CA . LEU A 1 82 ? 2.081 9.101 -2.684 1.00 89.00 82 LEU A CA 1
ATOM 630 C C . LEU A 1 82 ? 2.383 9.847 -3.976 1.00 89.00 82 LEU A C 1
ATOM 632 O O . LEU A 1 82 ? 1.474 10.425 -4.568 1.00 89.00 82 LEU A O 1
ATOM 636 N N . SER A 1 83 ? 3.642 9.830 -4.400 1.00 88.69 83 SER A N 1
ATOM 637 C CA . SER A 1 83 ? 4.085 10.452 -5.648 1.00 88.69 83 SER A CA 1
ATOM 638 C C . SER A 1 83 ? 4.417 9.375 -6.671 1.00 88.69 83 SER A C 1
ATOM 640 O O . SER A 1 83 ? 5.247 8.506 -6.417 1.00 88.69 83 SER A O 1
ATOM 642 N N . GLY A 1 84 ? 3.747 9.435 -7.816 1.00 84.38 84 GLY A N 1
ATOM 643 C CA . GLY A 1 84 ? 3.960 8.552 -8.949 1.00 84.38 84 GLY A CA 1
ATOM 644 C C . GLY A 1 84 ? 5.120 9.006 -9.830 1.00 84.38 84 GLY A C 1
ATOM 645 O O . GLY A 1 84 ? 5.580 10.147 -9.784 1.00 84.38 84 GLY A O 1
ATOM 646 N N . PHE A 1 85 ? 5.567 8.096 -10.690 1.00 78.38 85 PHE A N 1
ATOM 647 C CA . PHE A 1 85 ? 6.699 8.322 -11.592 1.00 78.38 85 PHE A CA 1
ATOM 648 C C . PHE A 1 85 ? 6.441 9.426 -12.632 1.00 78.38 85 PHE A C 1
ATOM 650 O O . PHE A 1 85 ? 7.365 10.074 -13.112 1.00 78.38 85 PHE A O 1
ATOM 657 N N . ASN A 1 86 ? 5.171 9.668 -12.962 1.00 85.06 86 ASN A N 1
ATOM 658 C CA . ASN A 1 86 ? 4.734 10.744 -13.852 1.00 85.06 86 ASN A CA 1
ATOM 659 C C . ASN A 1 86 ? 4.678 12.124 -13.161 1.00 85.06 86 ASN A C 1
ATOM 661 O O . ASN A 1 86 ? 4.247 13.093 -13.781 1.00 85.06 86 ASN A O 1
ATOM 665 N N . GLY A 1 87 ? 5.086 12.215 -11.889 1.00 85.75 87 GLY A N 1
ATOM 666 C CA . GLY A 1 87 ? 5.030 13.437 -11.088 1.00 85.75 87 GLY A CA 1
ATOM 667 C C . GLY A 1 87 ? 3.648 13.749 -10.512 1.00 85.75 87 GLY A C 1
ATOM 668 O O . GLY A 1 87 ? 3.498 14.758 -9.826 1.00 85.75 87 GLY A O 1
ATOM 669 N N . GLU A 1 88 ? 2.639 12.907 -10.757 1.00 88.81 88 GLU A N 1
ATOM 670 C CA . GLU A 1 88 ? 1.346 13.043 -10.094 1.00 88.81 88 GLU A CA 1
ATOM 671 C C . GLU A 1 88 ? 1.452 12.598 -8.639 1.00 88.81 88 GLU A C 1
ATOM 673 O O . GLU A 1 88 ? 2.096 11.600 -8.318 1.00 88.81 88 GLU A O 1
ATOM 678 N N . SER A 1 89 ? 0.772 13.317 -7.753 1.00 88.75 89 SER A N 1
ATOM 679 C CA . SER A 1 89 ? 0.697 12.965 -6.341 1.00 88.75 89 SER A CA 1
ATOM 680 C C . SER A 1 89 ? -0.746 12.797 -5.894 1.00 88.75 89 SER A C 1
ATOM 682 O O . SER A 1 89 ? -1.647 13.505 -6.346 1.00 88.75 89 SER A O 1
ATOM 684 N N . THR A 1 90 ? -0.971 11.881 -4.959 1.00 89.56 90 THR A N 1
ATOM 685 C CA . THR A 1 90 ? -2.277 11.695 -4.335 1.00 89.56 90 THR A CA 1
ATOM 686 C C . THR A 1 90 ? -2.140 11.441 -2.843 1.00 89.56 90 THR A C 1
ATOM 688 O O . THR A 1 90 ? -1.173 10.833 -2.386 1.00 89.56 90 THR A O 1
ATOM 691 N N . ALA A 1 91 ? -3.098 11.937 -2.068 1.00 90.31 91 ALA A N 1
ATOM 692 C CA . ALA A 1 91 ? -3.144 11.663 -0.642 1.00 90.31 91 ALA A CA 1
ATOM 693 C C . ALA A 1 91 ? -3.663 10.240 -0.415 1.00 90.31 91 ALA A C 1
ATOM 695 O O . ALA A 1 91 ? -4.719 9.865 -0.934 1.00 90.31 91 ALA A O 1
ATOM 696 N N . ALA A 1 92 ? -2.937 9.458 0.381 1.00 91.69 92 ALA A N 1
ATOM 697 C CA . ALA A 1 92 ? -3.464 8.204 0.891 1.00 91.69 92 ALA A CA 1
ATOM 698 C C . ALA A 1 92 ? -4.607 8.505 1.872 1.00 91.69 92 ALA A C 1
ATOM 700 O O . ALA A 1 92 ? -4.511 9.413 2.694 1.00 91.69 92 ALA A O 1
ATOM 701 N N . ILE A 1 93 ? -5.681 7.717 1.820 1.00 93.94 93 ILE A N 1
ATOM 702 C CA . ILE A 1 93 ? -6.747 7.729 2.833 1.00 93.94 93 ILE A CA 1
ATOM 703 C C . ILE A 1 93 ? -6.150 7.363 4.191 1.00 93.94 93 ILE A C 1
ATOM 705 O O . ILE A 1 93 ? -6.483 7.952 5.222 1.00 93.94 93 ILE A O 1
ATOM 709 N N . GLY A 1 94 ? -5.273 6.360 4.181 1.00 93.25 94 GLY A N 1
ATOM 710 C CA . GLY A 1 94 ? -4.715 5.795 5.386 1.00 93.25 94 GLY A CA 1
ATOM 711 C C . GLY A 1 94 ? -3.907 4.532 5.157 1.00 93.25 94 GLY A C 1
ATOM 712 O O . GLY A 1 94 ? -3.510 4.198 4.034 1.00 93.25 94 GLY A O 1
ATOM 713 N N . LYS A 1 95 ? -3.664 3.858 6.271 1.00 92.81 95 LYS A N 1
ATOM 714 C CA . LYS A 1 95 ? -2.922 2.615 6.393 1.00 92.81 95 LYS A CA 1
ATOM 715 C C . LYS A 1 95 ? -3.846 1.524 6.905 1.00 92.81 95 LYS A C 1
ATOM 717 O O . LYS A 1 95 ? -4.672 1.781 7.773 1.00 92.81 95 LYS A O 1
ATOM 722 N N . ILE A 1 96 ? -3.689 0.317 6.388 1.00 92.19 96 ILE A N 1
ATOM 723 C CA . ILE A 1 96 ? -4.394 -0.864 6.884 1.00 92.19 96 ILE A CA 1
ATOM 724 C C . ILE A 1 96 ? -3.403 -2.014 7.051 1.00 92.19 96 ILE A C 1
ATOM 726 O O . ILE A 1 96 ? -2.478 -2.176 6.251 1.00 92.19 96 ILE A O 1
ATOM 730 N N . LYS A 1 97 ? -3.572 -2.814 8.108 1.00 90.31 97 LYS A N 1
ATOM 731 C CA . LYS A 1 97 ? -2.823 -4.062 8.292 1.00 90.31 97 LYS A CA 1
ATOM 732 C C . LYS A 1 97 ? -3.670 -5.208 7.748 1.00 90.31 97 LYS A C 1
ATOM 734 O O . LYS A 1 97 ? -4.768 -5.437 8.244 1.00 90.31 97 LYS A O 1
ATOM 739 N N . LEU A 1 98 ? -3.160 -5.918 6.744 1.00 87.69 98 LEU A N 1
ATOM 740 C CA . LEU A 1 98 ? -3.854 -7.045 6.119 1.00 87.69 98 LEU A CA 1
ATOM 741 C C . LEU A 1 98 ? -3.033 -8.325 6.282 1.00 87.69 98 LEU A C 1
ATOM 743 O O . LEU A 1 98 ? -1.844 -8.328 5.956 1.00 87.69 98 LEU A O 1
ATOM 747 N N . PRO A 1 99 ? -3.636 -9.431 6.749 1.00 85.50 99 PRO A N 1
ATOM 748 C CA . PRO A 1 99 ? -2.951 -10.712 6.747 1.00 85.50 99 PRO A CA 1
ATOM 749 C C . PRO A 1 99 ? -2.827 -11.208 5.303 1.00 85.50 99 PRO A C 1
ATOM 751 O O . PRO A 1 99 ? -3.803 -11.211 4.553 1.00 85.50 99 PRO A O 1
ATOM 754 N N . MET A 1 100 ? -1.629 -11.640 4.918 1.00 82.56 100 MET A N 1
ATOM 755 C CA . MET A 1 100 ? -1.337 -12.138 3.573 1.00 82.56 100 MET A CA 1
ATOM 756 C C . MET A 1 100 ? -0.812 -13.567 3.650 1.00 82.56 100 MET A C 1
ATOM 758 O O . MET A 1 100 ? 0.003 -13.892 4.514 1.00 82.56 100 MET A O 1
ATOM 762 N N . LYS A 1 101 ? -1.269 -14.420 2.737 1.00 81.25 101 LYS A N 1
ATOM 763 C CA . LYS A 1 101 ? -0.801 -15.797 2.566 1.00 81.25 101 LYS A CA 1
ATOM 764 C C . LYS A 1 101 ? -0.594 -16.073 1.079 1.00 81.25 101 LYS A C 1
ATOM 766 O O . LYS A 1 101 ? -1.277 -15.495 0.232 1.00 81.25 101 LYS A O 1
ATOM 771 N N . LYS A 1 102 ? 0.340 -16.973 0.754 1.00 72.81 102 LYS A N 1
ATOM 772 C CA . LYS A 1 102 ? 0.373 -17.567 -0.589 1.00 72.81 102 LYS A CA 1
ATOM 773 C C . LYS A 1 102 ? -0.973 -18.256 -0.806 1.00 72.81 102 LYS A C 1
ATOM 775 O O . LYS A 1 102 ? -1.450 -18.924 0.108 1.00 72.81 102 LYS A O 1
ATOM 780 N N . SER A 1 103 ? -1.590 -18.050 -1.966 1.00 66.19 103 SER A N 1
ATOM 781 C CA . SER A 1 103 ? -2.768 -18.835 -2.322 1.00 66.19 103 SER A CA 1
ATOM 782 C C . SER A 1 103 ? -2.366 -20.308 -2.367 1.00 66.19 103 SER A C 1
ATOM 784 O O . SER A 1 103 ? -1.323 -20.643 -2.938 1.00 66.19 103 SER A O 1
ATOM 786 N N . ASP A 1 104 ? -3.166 -21.168 -1.742 1.00 65.31 104 ASP A N 1
ATOM 787 C CA . ASP A 1 104 ? -3.002 -22.613 -1.844 1.00 65.31 104 ASP A CA 1
ATOM 788 C C . ASP A 1 104 ? -3.329 -23.000 -3.291 1.00 65.31 104 ASP A C 1
ATOM 790 O O . ASP A 1 104 ? -4.493 -23.071 -3.679 1.00 65.31 104 ASP A O 1
ATOM 794 N N . GLN A 1 105 ? -2.304 -23.167 -4.127 1.00 49.28 105 GLN A N 1
ATOM 795 C CA . GLN A 1 105 ? -2.506 -23.778 -5.436 1.00 49.28 105 GLN A CA 1
ATOM 796 C C . GLN A 1 105 ? -2.788 -25.266 -5.211 1.00 49.28 105 GLN A C 1
ATOM 798 O O . GLN A 1 105 ? -1.962 -25.958 -4.612 1.00 49.28 105 GLN A O 1
ATOM 803 N N . LEU A 1 106 ? -3.967 -25.724 -5.643 1.00 38.47 106 LEU A N 1
ATOM 804 C CA . LEU A 1 106 ? -4.261 -27.150 -5.824 1.00 38.47 106 LEU A CA 1
ATOM 805 C C . LEU A 1 106 ? -3.335 -27.762 -6.882 1.00 38.47 106 LEU A C 1
ATOM 807 O O . LEU A 1 106 ? -3.057 -27.070 -7.889 1.00 38.47 106 LEU A O 1
#